Protein AF-A0A4P7N7G2-F1 (afdb_monomer_lite)

pLDDT: mean 90.46, std 10.36, range [40.91, 97.56]

Secondary structure (DSSP, 8-state):
-PPPPPPP-EE--S---TT--S-HHHHHHHHTTSSGGGSTTS---------TTS-HHHHHHHHHHHHHHH-TT--EE----SSHHHHHHHHHHHHHHHT-

Sequence (100 aa):
MPAAKPEAHFLVRFSRNESFVGREEVLNRLLKRLPPIAHPDACQRTVVHGLGGIGKTQVAIEAAYRVRDAYPECSVFWVPTVNMTMFDNAYREIGRALKI

Foldseek 3Di:
DPDDQQQAAEADPDDQDPPDDDPVVVLVVCLCFPACVNDVPDDTDDDDDDDPPPCSVNSVSNSSVVNCVVPVSHHDFDADVPDPVSRVVSVVVVCVVSVD

Structure (mmCIF, N/CA/C/O backbone):
data_AF-A0A4P7N7G2-F1
#
_entry.id   AF-A0A4P7N7G2-F1
#
loop_
_atom_site.group_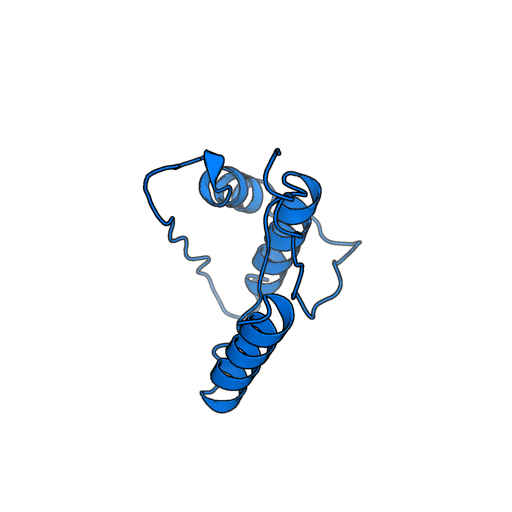PDB
_atom_site.id
_atom_site.type_symbol
_atom_site.label_atom_id
_atom_site.label_alt_id
_atom_site.label_comp_id
_atom_site.label_asym_id
_atom_site.label_entity_id
_atom_site.label_seq_id
_atom_site.pdbx_PDB_ins_code
_atom_site.Cartn_x
_atom_site.Cartn_y
_atom_site.Cartn_z
_atom_site.occupancy
_atom_site.B_iso_or_equiv
_atom_site.auth_seq_id
_atom_site.auth_comp_id
_atom_site.auth_asym_id
_atom_site.auth_atom_id
_atom_site.pdbx_PDB_model_num
ATOM 1 N N . MET A 1 1 ? -24.569 -6.336 -24.785 1.00 40.91 1 MET A N 1
ATOM 2 C CA . MET A 1 1 ? -24.396 -6.824 -23.399 1.00 40.91 1 MET A CA 1
ATOM 3 C C . MET A 1 1 ? -23.393 -5.910 -22.720 1.00 40.91 1 MET A C 1
ATOM 5 O O . MET A 1 1 ? -22.381 -5.648 -23.362 1.00 40.91 1 MET A O 1
ATOM 9 N N . PRO A 1 2 ? -23.647 -5.358 -21.521 1.00 49.41 2 PRO A N 1
ATOM 10 C CA . PRO A 1 2 ? -22.601 -4.613 -20.833 1.00 49.41 2 PRO A CA 1
ATOM 11 C C . PRO A 1 2 ? -21.453 -5.583 -20.531 1.00 49.41 2 PRO A C 1
ATOM 13 O O . PRO A 1 2 ? -21.694 -6.705 -20.083 1.00 49.41 2 PRO A O 1
ATOM 16 N N . ALA A 1 3 ? -20.223 -5.186 -20.854 1.00 55.44 3 ALA A N 1
ATOM 17 C CA . ALA A 1 3 ? -19.039 -5.952 -20.491 1.00 55.44 3 ALA A CA 1
ATOM 18 C C . ALA A 1 3 ? -19.019 -6.135 -18.965 1.00 55.44 3 ALA A C 1
ATOM 20 O O . ALA A 1 3 ? -19.306 -5.188 -18.227 1.00 55.44 3 ALA A O 1
ATOM 21 N N . ALA A 1 4 ? -18.729 -7.349 -18.493 1.00 58.50 4 ALA A N 1
ATOM 22 C CA . ALA A 1 4 ? -18.580 -7.612 -17.067 1.00 58.50 4 ALA A CA 1
ATOM 23 C C . ALA A 1 4 ? -17.525 -6.656 -16.490 1.00 58.50 4 ALA A C 1
ATOM 25 O O . ALA A 1 4 ? -16.439 -6.510 -17.056 1.00 58.50 4 ALA A O 1
ATOM 26 N N . LYS A 1 5 ? -17.863 -5.964 -15.397 1.00 59.25 5 LYS A N 1
ATOM 27 C CA . LYS A 1 5 ? -16.939 -5.038 -14.734 1.00 59.25 5 LYS A CA 1
ATOM 28 C C . LYS A 1 5 ? -15.715 -5.848 -14.271 1.00 59.25 5 LYS A C 1
ATOM 30 O O . LYS A 1 5 ? -15.928 -6.892 -13.652 1.00 59.25 5 LYS A O 1
ATOM 35 N N . PRO A 1 6 ? -14.473 -5.424 -14.575 1.00 67.38 6 PRO A N 1
ATOM 36 C CA . PRO A 1 6 ? -13.287 -6.115 -14.085 1.00 67.38 6 PRO A CA 1
ATOM 37 C C . PRO A 1 6 ? -13.350 -6.234 -12.562 1.00 67.38 6 PRO A C 1
ATOM 39 O O . PRO A 1 6 ? -13.697 -5.267 -11.880 1.00 67.38 6 PRO A O 1
ATOM 42 N N . GLU A 1 7 ? -13.061 -7.423 -12.042 1.00 84.19 7 GLU A N 1
ATOM 43 C CA . GLU A 1 7 ? -12.993 -7.659 -10.604 1.00 84.19 7 GLU A CA 1
ATOM 44 C C . GLU A 1 7 ? -11.821 -6.857 -10.023 1.00 84.19 7 GLU A C 1
ATOM 46 O O . GLU A 1 7 ? -10.712 -6.881 -10.558 1.00 84.19 7 GLU A O 1
ATOM 51 N N . ALA A 1 8 ? -12.068 -6.089 -8.962 1.00 91.88 8 ALA A N 1
ATOM 52 C CA . ALA A 1 8 ? -11.010 -5.342 -8.298 1.00 91.88 8 ALA A CA 1
ATOM 53 C C . ALA A 1 8 ? -10.210 -6.276 -7.385 1.00 91.88 8 ALA A C 1
ATOM 55 O O . ALA A 1 8 ? -10.775 -7.004 -6.570 1.00 91.88 8 ALA A O 1
ATOM 56 N N . HIS A 1 9 ? -8.885 -6.232 -7.491 1.00 95.12 9 HIS A N 1
ATOM 57 C CA . HIS A 1 9 ? -7.986 -7.071 -6.705 1.00 95.12 9 HIS A CA 1
ATOM 58 C C . HIS A 1 9 ? -7.249 -6.258 -5.645 1.00 95.12 9 HIS A C 1
ATOM 60 O O . HIS A 1 9 ? -6.759 -5.164 -5.914 1.00 95.12 9 HIS A O 1
ATOM 66 N N . PHE A 1 10 ? -7.094 -6.824 -4.450 1.00 95.50 10 PHE A N 1
ATOM 67 C CA . PHE A 1 10 ? -6.302 -6.227 -3.377 1.00 95.50 10 PHE A CA 1
ATOM 68 C C . PHE A 1 10 ? -5.198 -7.192 -2.937 1.00 95.50 10 PHE A C 1
ATOM 70 O O . PHE A 1 10 ? -5.407 -8.047 -2.079 1.00 95.50 10 PHE A O 1
ATOM 77 N N . LEU A 1 11 ? -4.011 -7.063 -3.533 1.00 96.12 11 LEU A N 1
ATOM 78 C CA . LEU A 1 11 ? -2.838 -7.888 -3.217 1.00 96.12 11 LEU A CA 1
ATOM 79 C C . LEU A 1 11 ? -1.842 -7.103 -2.362 1.00 96.12 11 LEU A C 1
ATOM 81 O O . LEU A 1 11 ? -0.712 -6.830 -2.769 1.00 96.12 11 LEU A O 1
ATOM 85 N N . VAL A 1 12 ? -2.273 -6.728 -1.160 1.00 95.94 12 VAL A N 1
ATOM 86 C CA . VAL A 1 12 ? -1.414 -6.122 -0.139 1.00 95.94 12 VAL A CA 1
ATOM 87 C C . VAL A 1 12 ? -1.283 -7.115 1.007 1.00 95.94 12 VAL A C 1
ATOM 89 O O . VAL A 1 12 ? -2.215 -7.325 1.773 1.00 95.94 12 VAL A O 1
ATOM 92 N N . ARG A 1 13 ? -0.107 -7.737 1.136 1.00 89.56 13 ARG A N 1
ATOM 93 C CA . ARG A 1 13 ? 0.154 -8.810 2.118 1.00 89.56 13 ARG A CA 1
ATOM 94 C C . ARG A 1 13 ? 0.323 -8.320 3.564 1.00 89.56 13 ARG A C 1
ATOM 96 O O . ARG A 1 13 ? 0.732 -9.087 4.429 1.00 89.56 13 ARG A O 1
ATOM 103 N N . PHE A 1 14 ? 0.050 -7.045 3.822 1.00 94.12 14 PHE A N 1
ATOM 104 C CA . PHE A 1 14 ? 0.166 -6.430 5.138 1.00 94.12 14 PHE A CA 1
ATOM 105 C C . PHE A 1 14 ? -1.223 -6.116 5.671 1.00 94.12 14 PHE A C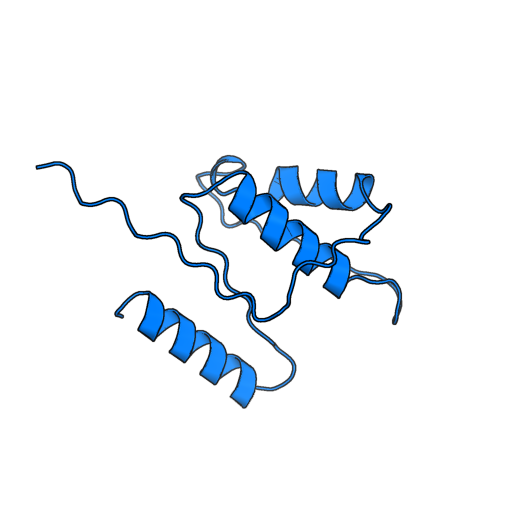 1
ATOM 107 O O . PHE A 1 14 ? -2.011 -5.460 4.987 1.00 94.12 14 PHE A O 1
ATOM 114 N N . SER A 1 15 ? -1.507 -6.542 6.898 1.00 95.31 15 SER A N 1
ATOM 115 C CA . SER A 1 15 ? -2.717 -6.135 7.610 1.00 95.31 15 SER A CA 1
ATOM 116 C C . SER A 1 15 ? -2.741 -4.622 7.814 1.00 95.31 15 SER A C 1
ATOM 118 O O . SER A 1 15 ? -1.693 -3.989 7.985 1.00 95.31 15 SER A O 1
ATOM 120 N N . ARG A 1 16 ? -3.941 -4.037 7.810 1.00 96.81 16 ARG A N 1
ATOM 121 C CA . ARG A 1 16 ? -4.122 -2.637 8.194 1.00 96.81 16 ARG A CA 1
ATOM 122 C C . ARG A 1 16 ? -3.735 -2.477 9.659 1.00 96.81 16 ARG A C 1
ATOM 124 O O . ARG A 1 16 ? -4.080 -3.313 10.487 1.00 96.81 16 ARG A O 1
ATOM 131 N N . ASN A 1 17 ? -3.030 -1.400 9.974 1.00 96.25 17 ASN A N 1
ATOM 132 C CA . ASN A 1 17 ? -2.761 -1.036 11.355 1.00 96.25 17 ASN A CA 1
ATOM 133 C C . ASN A 1 17 ? -3.973 -0.278 11.916 1.00 96.25 17 ASN A C 1
ATOM 135 O O . ASN A 1 17 ? -4.169 0.888 11.587 1.00 96.25 17 ASN A O 1
ATOM 139 N N . GLU A 1 18 ? -4.780 -0.934 12.750 1.00 95.38 18 GLU A N 1
ATOM 140 C CA . GLU A 1 18 ? -5.982 -0.335 13.359 1.00 95.38 18 GLU A CA 1
ATOM 141 C C . GLU A 1 18 ? -5.658 0.830 14.308 1.00 95.38 18 GLU A C 1
ATOM 143 O O . GLU A 1 18 ? -6.477 1.725 14.495 1.00 95.38 18 GLU A O 1
ATOM 148 N N . SER A 1 19 ? -4.436 0.864 14.842 1.00 96.12 19 SER A N 1
ATOM 149 C CA . SER A 1 19 ? -3.932 1.925 15.721 1.00 96.12 19 SER A CA 1
ATOM 150 C C . SER A 1 19 ? -3.109 2.974 14.963 1.00 96.12 19 SER A C 1
ATOM 152 O O . SER A 1 19 ? -2.294 3.679 15.566 1.00 96.12 19 SER A O 1
ATOM 154 N N . PHE A 1 20 ? -3.248 3.068 13.636 1.00 95.19 20 PHE A N 1
ATOM 155 C CA . PHE A 1 20 ? -2.562 4.091 12.852 1.00 95.19 20 PHE A CA 1
ATOM 156 C C . PHE A 1 20 ? -3.094 5.483 13.220 1.00 95.19 20 PHE A C 1
ATOM 158 O O . PHE A 1 20 ? -4.286 5.756 13.106 1.00 95.19 20 PHE A O 1
ATOM 165 N N . VAL A 1 21 ? -2.202 6.386 13.629 1.00 94.69 21 VAL A N 1
ATOM 166 C CA . VAL A 1 21 ? -2.556 7.750 14.042 1.00 94.69 21 VAL A CA 1
ATOM 167 C C . VAL A 1 21 ? -1.603 8.783 13.445 1.00 94.69 21 VAL A C 1
ATOM 169 O O . VAL A 1 21 ? -0.433 8.506 13.166 1.00 94.69 21 VAL A O 1
ATOM 172 N N . GLY A 1 22 ? -2.093 10.013 13.289 1.00 95.12 22 GLY A N 1
ATOM 173 C CA . GLY A 1 22 ? -1.319 11.120 12.730 1.00 95.12 22 GLY A CA 1
ATOM 174 C C . GLY A 1 22 ? -1.029 10.955 11.233 1.00 95.12 22 GLY A C 1
ATOM 175 O O . GLY A 1 22 ? -1.641 10.154 10.540 1.00 95.12 22 GLY A O 1
ATOM 176 N N . ARG A 1 23 ? -0.097 11.763 10.703 1.00 95.75 23 ARG A N 1
ATOM 177 C CA . ARG A 1 23 ? 0.289 11.785 9.269 1.00 95.75 23 ARG A CA 1
ATOM 178 C C . ARG A 1 23 ? -0.853 12.084 8.284 1.00 95.75 23 ARG A C 1
ATOM 180 O O . ARG A 1 23 ? -0.649 11.946 7.079 1.00 95.75 23 ARG A O 1
ATOM 187 N N . GLU A 1 24 ? -1.990 12.580 8.766 1.00 95.88 24 GLU A N 1
ATOM 188 C CA . GLU A 1 24 ? -3.157 12.907 7.939 1.00 95.88 24 GLU A CA 1
ATOM 189 C C . GLU A 1 24 ? -2.829 13.882 6.810 1.00 95.88 24 GLU A C 1
ATOM 191 O O . GLU A 1 24 ? -3.261 13.684 5.683 1.00 95.88 24 GLU A O 1
ATOM 196 N N . GLU A 1 25 ? -1.982 14.886 7.041 1.00 95.75 25 GLU A N 1
ATOM 197 C CA . GLU A 1 25 ? -1.553 15.788 5.965 1.00 95.75 25 GLU A CA 1
ATOM 198 C C . GLU A 1 25 ? -0.825 15.059 4.828 1.00 95.75 25 GLU A C 1
ATOM 200 O O . GLU A 1 25 ? -1.025 15.370 3.654 1.00 95.75 25 GLU A O 1
ATOM 205 N N . VAL A 1 26 ? 0.029 14.086 5.165 1.00 95.38 26 VAL A N 1
ATOM 206 C CA . VAL A 1 26 ? 0.763 13.283 4.179 1.00 95.38 26 VAL A CA 1
ATOM 207 C C . VAL A 1 26 ? -0.211 12.379 3.431 1.00 95.38 26 VAL A C 1
ATOM 209 O O . VAL A 1 26 ? -0.186 12.354 2.202 1.00 95.38 26 VAL A O 1
ATOM 212 N N . LEU A 1 27 ? -1.096 11.690 4.157 1.00 96.12 27 LEU A N 1
ATOM 213 C CA . LEU A 1 27 ? -2.125 10.831 3.574 1.00 96.12 27 LEU A CA 1
ATOM 214 C C . LEU A 1 27 ? -3.059 11.619 2.656 1.00 96.12 27 LEU A C 1
ATOM 216 O O . LEU A 1 27 ? -3.268 11.213 1.522 1.00 96.12 27 LEU A O 1
ATOM 220 N N . ASN A 1 28 ? -3.529 12.790 3.075 1.00 94.75 28 ASN A N 1
ATOM 221 C CA . ASN A 1 28 ? -4.387 13.652 2.266 1.00 94.75 28 ASN A CA 1
ATOM 222 C C . ASN A 1 28 ? -3.707 14.086 0.964 1.00 94.75 28 ASN A C 1
ATOM 224 O O . ASN A 1 28 ? -4.351 14.130 -0.082 1.00 94.75 28 ASN A O 1
ATOM 228 N N . ARG A 1 29 ? -2.399 14.376 0.984 1.00 94.44 29 ARG A N 1
ATOM 229 C CA . ARG A 1 29 ? -1.653 14.668 -0.252 1.00 94.44 29 ARG A CA 1
ATOM 230 C C . ARG A 1 29 ? -1.535 13.445 -1.161 1.00 94.44 29 ARG A C 1
ATOM 232 O O . ARG A 1 29 ? -1.651 13.601 -2.373 1.00 94.44 29 ARG A O 1
ATOM 239 N N . LEU A 1 30 ? -1.319 12.255 -0.598 1.00 94.25 30 LEU A N 1
ATOM 240 C CA . LEU A 1 30 ? -1.271 11.005 -1.363 1.00 94.25 30 LEU A CA 1
ATOM 241 C C . LEU A 1 30 ? -2.633 10.683 -1.986 1.00 94.25 30 LEU A C 1
ATOM 243 O O . LEU A 1 30 ? -2.724 10.478 -3.192 1.00 94.25 30 LEU A O 1
ATOM 247 N N . LEU A 1 31 ? -3.703 10.717 -1.195 1.00 92.75 31 LEU A N 1
ATOM 248 C CA . LEU A 1 31 ? -5.058 10.361 -1.618 1.00 92.75 31 LEU A CA 1
ATOM 249 C C . LEU A 1 31 ? -5.670 11.351 -2.614 1.00 92.75 31 LEU A C 1
ATOM 251 O O . LEU A 1 31 ? -6.601 10.991 -3.319 1.00 92.75 31 LEU A O 1
ATOM 255 N N . LYS A 1 32 ? -5.132 12.570 -2.727 1.00 91.56 32 LYS A N 1
ATOM 256 C CA . LYS A 1 32 ? -5.489 13.502 -3.809 1.00 91.56 32 LYS A CA 1
ATOM 257 C C . LYS A 1 32 ? -4.831 13.169 -5.151 1.00 91.56 32 LYS A C 1
ATOM 259 O O . LYS A 1 32 ? -5.305 13.645 -6.172 1.00 91.56 32 LYS A O 1
ATOM 264 N N . ARG A 1 33 ? -3.728 12.412 -5.153 1.00 89.12 33 ARG A N 1
ATOM 265 C CA . ARG A 1 33 ? -2.917 12.127 -6.353 1.00 89.12 33 ARG A CA 1
ATOM 266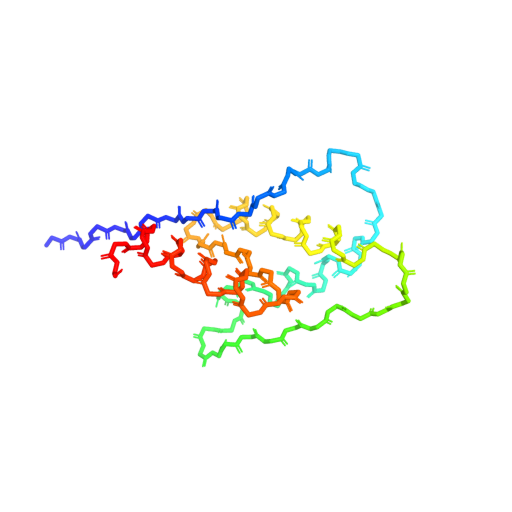 C C . ARG A 1 33 ? -3.027 10.690 -6.848 1.00 89.12 33 ARG A C 1
ATOM 268 O O . ARG A 1 33 ? -2.914 10.461 -8.042 1.00 89.12 33 ARG A O 1
ATOM 275 N N . LEU A 1 34 ? -3.169 9.732 -5.934 1.00 87.50 34 LEU 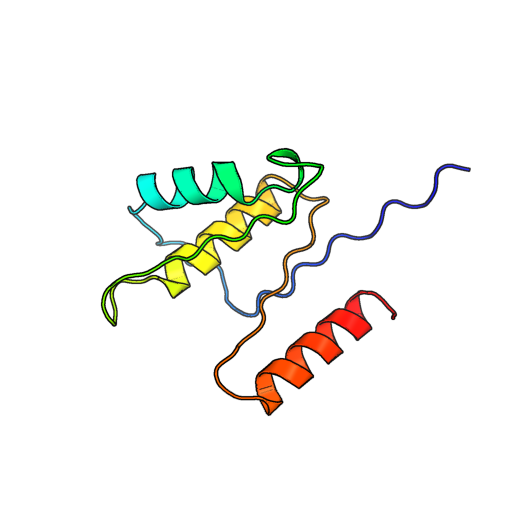A N 1
ATOM 276 C CA . LEU A 1 34 ? -3.190 8.301 -6.246 1.00 87.50 34 LEU A CA 1
ATOM 277 C C . LEU A 1 34 ? -4.426 7.821 -7.026 1.00 87.50 34 LEU A C 1
ATOM 279 O O . LEU A 1 34 ? -4.249 6.925 -7.849 1.00 87.50 34 LEU A O 1
ATOM 283 N N . PRO A 1 35 ? -5.652 8.332 -6.787 1.00 82.19 35 PRO A N 1
ATOM 284 C CA . PRO A 1 35 ? -6.833 7.787 -7.441 1.00 82.19 35 PRO A CA 1
ATOM 285 C C . PRO A 1 35 ? -6.748 7.895 -8.967 1.00 82.19 35 PRO A C 1
ATOM 287 O O . PRO A 1 35 ? -6.387 8.964 -9.465 1.00 82.19 35 PRO A O 1
ATOM 290 N N . PRO A 1 36 ? -7.157 6.857 -9.721 1.00 73.00 36 PRO A N 1
ATOM 291 C CA . PRO A 1 36 ? -7.151 6.889 -11.186 1.00 73.00 36 PRO A CA 1
ATOM 292 C C . PRO A 1 36 ? -7.932 8.077 -11.763 1.00 73.00 36 PRO A C 1
ATOM 294 O O . PRO A 1 36 ? -7.562 8.636 -12.790 1.00 73.00 36 PRO A O 1
ATOM 297 N N . ILE A 1 37 ? -8.988 8.506 -11.062 1.00 77.19 37 ILE A N 1
ATOM 298 C CA . ILE A 1 37 ? -9.840 9.623 -11.480 1.00 77.19 37 ILE A CA 1
ATOM 299 C C . ILE A 1 37 ? -9.170 10.993 -11.327 1.00 77.19 37 ILE A C 1
ATOM 301 O O . ILE A 1 37 ? -9.611 11.955 -11.948 1.00 77.19 37 ILE A O 1
ATOM 305 N N . ALA A 1 38 ? -8.119 11.104 -10.505 1.00 78.94 38 ALA A N 1
ATOM 306 C CA . ALA A 1 38 ? -7.440 12.376 -10.283 1.00 78.94 38 ALA A CA 1
ATOM 307 C C . ALA A 1 38 ? -6.764 12.868 -11.570 1.00 78.94 38 ALA A C 1
ATOM 309 O O . ALA A 1 38 ? -6.753 14.067 -11.843 1.00 78.94 38 ALA A O 1
ATOM 310 N N . HIS A 1 39 ? -6.238 11.935 -12.370 1.00 80.25 39 HIS A N 1
ATOM 311 C CA . HIS A 1 39 ? -5.518 12.221 -13.605 1.00 80.25 39 HIS A CA 1
ATOM 312 C C . HIS A 1 39 ? -5.792 11.127 -14.659 1.00 80.25 39 HIS A C 1
ATOM 314 O O . HIS A 1 39 ? -4.955 10.244 -14.842 1.00 80.25 39 HIS A O 1
ATOM 320 N N . PRO A 1 40 ? -6.944 11.184 -15.360 1.00 79.12 40 PRO A N 1
ATOM 321 C CA . PRO A 1 40 ? -7.405 10.119 -16.261 1.00 79.12 40 PRO A CA 1
ATOM 322 C C . PRO A 1 40 ? -6.425 9.784 -17.393 1.00 79.12 40 PRO A C 1
ATOM 324 O O . PRO A 1 40 ? -6.306 8.629 -17.791 1.00 79.12 40 PRO A O 1
ATOM 327 N N . ASP A 1 41 ? -5.689 10.789 -17.869 1.00 84.62 41 ASP A N 1
ATOM 328 C CA . ASP A 1 41 ? -4.794 10.671 -19.025 1.00 84.62 41 ASP A CA 1
ATOM 329 C C . ASP A 1 41 ? -3.324 10.422 -18.640 1.00 84.62 41 ASP A C 1
ATOM 331 O O . ASP A 1 41 ? -2.444 10.426 -19.502 1.00 84.62 41 ASP A O 1
ATOM 335 N N . ALA A 1 42 ? -3.013 10.239 -17.349 1.00 81.50 42 ALA A N 1
ATOM 336 C CA . ALA A 1 42 ? -1.630 10.134 -16.890 1.00 81.50 42 ALA A CA 1
ATOM 337 C C . ALA A 1 42 ? -1.434 9.142 -15.738 1.00 81.50 42 ALA A C 1
ATOM 339 O O . ALA A 1 42 ? -2.067 9.229 -14.688 1.00 81.50 42 ALA A O 1
ATOM 340 N N . CYS A 1 43 ? -0.430 8.271 -15.880 1.00 82.69 43 CYS A N 1
ATOM 341 C CA . CYS A 1 43 ? 0.018 7.406 -14.792 1.00 82.69 43 CYS A CA 1
ATOM 342 C C . CYS A 1 43 ? 0.790 8.222 -13.745 1.00 82.69 43 CYS A C 1
ATOM 344 O O . CYS A 1 43 ? 1.929 8.647 -13.965 1.00 82.69 43 CYS A O 1
ATOM 346 N N . GLN A 1 44 ? 0.156 8.446 -12.597 1.00 85.75 44 GLN A N 1
ATOM 347 C CA . GLN A 1 44 ? 0.721 9.243 -11.517 1.00 85.75 44 GLN A CA 1
ATOM 348 C C . GLN A 1 44 ? 1.844 8.509 -10.800 1.00 85.75 44 GLN A C 1
ATOM 350 O O . GLN A 1 44 ? 1.722 7.346 -10.421 1.00 85.75 44 GLN A O 1
ATOM 355 N N . ARG A 1 45 ? 2.941 9.225 -10.551 1.00 88.25 45 ARG A N 1
ATOM 356 C CA . ARG A 1 45 ? 4.083 8.715 -9.790 1.00 88.25 45 ARG A CA 1
ATOM 357 C C . ARG A 1 45 ? 4.295 9.592 -8.573 1.00 88.25 45 ARG A C 1
ATOM 359 O O . ARG A 1 45 ? 4.540 10.788 -8.698 1.00 88.25 45 ARG A O 1
ATOM 366 N N . THR A 1 46 ? 4.210 8.993 -7.392 1.00 91.25 46 THR A N 1
ATOM 367 C CA . THR A 1 46 ? 4.446 9.692 -6.128 1.00 91.25 46 THR A CA 1
ATOM 368 C C . THR A 1 46 ? 5.468 8.931 -5.297 1.00 91.25 46 THR A C 1
ATOM 370 O O . THR A 1 46 ? 5.405 7.710 -5.196 1.00 91.25 46 THR A O 1
ATOM 373 N N . VAL A 1 47 ? 6.404 9.663 -4.692 1.00 93.62 47 VAL A N 1
ATOM 374 C CA . VAL A 1 47 ? 7.439 9.106 -3.816 1.00 93.62 47 VAL A CA 1
ATOM 375 C C . VAL A 1 47 ? 7.202 9.582 -2.386 1.00 93.62 47 VAL A C 1
ATOM 377 O O . VAL A 1 47 ? 7.090 10.779 -2.133 1.00 93.62 47 VAL A O 1
ATOM 380 N N . VAL A 1 48 ? 7.165 8.642 -1.440 1.00 94.75 48 VAL A N 1
ATOM 381 C CA . VAL A 1 48 ? 7.193 8.926 0.002 1.00 94.75 48 VAL A CA 1
ATOM 382 C C . VAL A 1 48 ? 8.639 8.794 0.478 1.00 94.75 48 VAL A C 1
ATOM 384 O O . VAL A 1 48 ? 9.155 7.684 0.594 1.00 94.75 48 VAL A O 1
ATOM 387 N N . HIS A 1 49 ? 9.308 9.916 0.748 1.00 95.00 49 HIS A N 1
ATOM 388 C CA . HIS A 1 49 ? 10.704 9.953 1.200 1.00 95.00 49 HIS A CA 1
ATOM 389 C C . HIS A 1 49 ? 10.827 10.434 2.656 1.00 95.00 49 HIS A C 1
ATOM 391 O O . HIS A 1 49 ? 9.906 11.027 3.212 1.00 95.00 49 HIS A O 1
ATOM 397 N N . GLY A 1 50 ? 11.963 10.143 3.298 1.00 94.50 50 GLY A N 1
ATOM 398 C CA . GLY A 1 50 ? 12.225 10.486 4.701 1.00 94.50 50 GLY A CA 1
ATOM 399 C C . GLY A 1 50 ? 13.195 9.520 5.383 1.00 94.50 50 GLY A C 1
ATOM 400 O O . GLY A 1 50 ? 13.522 8.466 4.828 1.00 94.50 50 GLY A O 1
ATOM 401 N N . LEU A 1 51 ? 13.622 9.860 6.601 1.00 96.44 51 LEU A N 1
ATOM 402 C CA . LEU A 1 51 ? 14.608 9.102 7.383 1.00 96.44 51 LEU A CA 1
ATOM 403 C C . LEU A 1 51 ? 14.206 7.635 7.627 1.00 96.44 51 LEU A C 1
ATOM 405 O O . LEU A 1 51 ? 13.033 7.248 7.527 1.00 96.44 51 LEU A O 1
ATOM 409 N N . GLY A 1 52 ? 15.197 6.795 7.929 1.00 94.81 52 GLY A N 1
ATOM 410 C CA . GLY A 1 52 ? 14.972 5.419 8.380 1.00 94.81 52 GLY A CA 1
ATOM 411 C C . GLY A 1 52 ? 14.055 5.386 9.608 1.00 94.81 52 GLY A C 1
ATOM 412 O O . GLY A 1 52 ? 14.104 6.282 10.442 1.00 94.81 52 GLY A O 1
ATOM 413 N N . GLY A 1 53 ? 13.157 4.403 9.686 1.00 94.12 53 GLY A N 1
ATOM 414 C CA . GLY A 1 53 ? 12.259 4.240 10.839 1.00 94.12 53 GLY A CA 1
ATOM 415 C C . GLY A 1 53 ? 11.089 5.232 10.954 1.00 94.12 53 GLY A C 1
ATOM 416 O O . GLY A 1 53 ? 10.207 5.006 11.769 1.00 94.12 53 GLY A O 1
ATOM 417 N N . ILE A 1 54 ? 10.984 6.270 10.111 1.00 95.44 54 ILE A N 1
ATOM 418 C CA . ILE A 1 54 ? 9.936 7.312 10.247 1.00 95.44 54 ILE A CA 1
ATOM 419 C C . ILE A 1 54 ? 8.498 6.851 9.904 1.00 95.44 54 ILE A C 1
ATOM 421 O O . ILE A 1 54 ? 7.554 7.639 9.984 1.00 95.44 54 ILE A O 1
ATOM 425 N N . GLY A 1 55 ? 8.321 5.591 9.486 1.00 95.19 55 GLY A N 1
ATOM 426 C CA . GLY A 1 55 ? 7.004 5.007 9.195 1.00 95.19 55 GLY A CA 1
ATOM 427 C C . GLY A 1 55 ? 6.516 5.120 7.744 1.00 95.19 55 GLY A C 1
ATOM 428 O O . GLY A 1 55 ? 5.324 4.978 7.496 1.00 95.19 55 GLY A O 1
ATOM 429 N N . LYS A 1 56 ? 7.401 5.337 6.758 1.00 96.69 56 LYS A N 1
ATOM 430 C CA . LYS A 1 56 ? 7.021 5.460 5.328 1.00 96.69 56 LYS A CA 1
ATOM 431 C C . LYS A 1 56 ? 6.179 4.284 4.820 1.00 96.69 56 LYS A C 1
ATOM 433 O O . LYS A 1 56 ? 5.158 4.491 4.176 1.00 96.69 56 LYS A O 1
ATOM 438 N N . THR A 1 57 ? 6.588 3.059 5.148 1.00 95.44 57 THR A N 1
ATOM 439 C CA . THR A 1 57 ? 5.866 1.842 4.753 1.00 95.44 57 THR A CA 1
ATOM 440 C C . THR A 1 57 ? 4.469 1.799 5.367 1.00 95.44 57 THR A C 1
ATOM 442 O O . THR A 1 57 ? 3.523 1.449 4.677 1.00 95.44 57 THR A O 1
ATOM 445 N N . GLN A 1 58 ? 4.312 2.229 6.624 1.00 96.38 58 GLN A N 1
ATOM 446 C CA . GLN A 1 58 ? 3.003 2.296 7.284 1.00 96.38 58 GLN A CA 1
ATOM 447 C C . GLN A 1 58 ? 2.085 3.328 6.614 1.00 96.38 58 GLN A C 1
ATOM 449 O O . GLN A 1 58 ? 0.913 3.045 6.404 1.00 96.38 58 GLN A O 1
ATOM 454 N N . VAL A 1 59 ? 2.621 4.482 6.195 1.00 96.94 59 VAL A N 1
ATOM 455 C CA . VAL A 1 59 ? 1.863 5.478 5.413 1.00 96.94 59 VAL A CA 1
ATOM 456 C C . VAL A 1 59 ? 1.399 4.899 4.072 1.00 96.94 59 VAL A C 1
ATOM 458 O O . VAL A 1 59 ? 0.256 5.108 3.681 1.00 96.94 59 VAL A O 1
ATOM 461 N N . ALA A 1 60 ? 2.264 4.165 3.366 1.00 96.31 60 ALA A N 1
ATOM 462 C CA . ALA A 1 60 ? 1.907 3.540 2.092 1.00 96.31 60 ALA A CA 1
ATOM 463 C C . ALA A 1 60 ? 0.850 2.433 2.257 1.00 96.31 60 ALA A C 1
ATOM 465 O O . ALA A 1 60 ? -0.068 2.346 1.445 1.00 96.31 60 ALA A O 1
ATOM 466 N N . ILE A 1 61 ? 0.950 1.627 3.319 1.00 96.88 61 ILE A N 1
ATOM 467 C CA . ILE A 1 61 ? -0.052 0.608 3.660 1.00 96.88 61 ILE A CA 1
ATOM 468 C C . ILE A 1 61 ? -1.397 1.278 3.964 1.00 96.88 61 ILE A C 1
ATOM 470 O O . ILE A 1 61 ? -2.399 0.917 3.357 1.00 96.88 61 ILE A O 1
ATOM 474 N N . GLU A 1 62 ? -1.434 2.289 4.835 1.00 97.56 62 GLU A N 1
ATOM 475 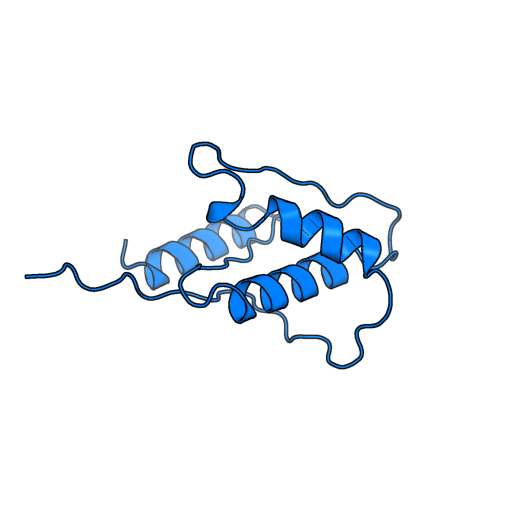C CA . GLU A 1 62 ? -2.684 2.987 5.169 1.00 97.56 62 GLU A CA 1
ATOM 476 C C . GLU A 1 62 ? -3.303 3.671 3.939 1.00 97.56 62 GLU A C 1
ATOM 478 O O . GLU A 1 62 ? -4.514 3.596 3.731 1.00 97.56 62 GLU A O 1
ATOM 483 N N . ALA A 1 63 ? -2.484 4.262 3.062 1.00 95.94 63 ALA A N 1
ATOM 484 C CA . ALA A 1 63 ? -2.958 4.806 1.791 1.00 95.94 63 ALA A CA 1
ATOM 485 C C . ALA A 1 63 ? -3.583 3.723 0.894 1.00 95.94 63 ALA A C 1
ATOM 487 O O . ALA A 1 63 ? -4.637 3.964 0.314 1.00 95.94 63 ALA A O 1
ATOM 488 N N . ALA A 1 64 ? -2.983 2.530 0.807 1.00 96.06 64 ALA A N 1
ATOM 489 C CA . ALA A 1 64 ? -3.531 1.415 0.034 1.00 96.06 64 ALA A CA 1
ATOM 490 C C . ALA A 1 64 ? -4.916 0.984 0.545 1.00 96.06 64 ALA A C 1
ATOM 492 O O . ALA A 1 64 ? -5.838 0.819 -0.254 1.00 96.06 64 ALA A O 1
ATOM 493 N N . TYR A 1 65 ? -5.082 0.864 1.867 1.00 96.56 65 TYR A N 1
ATOM 494 C CA . TYR A 1 65 ? -6.377 0.558 2.481 1.00 96.56 65 TYR A CA 1
ATOM 495 C C . TYR A 1 65 ? -7.412 1.659 2.215 1.00 96.56 65 TYR A C 1
ATOM 497 O O . TYR A 1 65 ? -8.520 1.355 1.785 1.00 96.56 65 TYR A O 1
ATOM 505 N N . ARG A 1 66 ? -7.047 2.937 2.374 1.00 95.44 66 ARG A N 1
ATOM 506 C CA . ARG A 1 66 ? -7.959 4.058 2.091 1.00 95.44 66 ARG A CA 1
ATOM 507 C C . ARG A 1 66 ? -8.341 4.165 0.612 1.00 95.44 66 ARG A C 1
ATOM 509 O O . ARG A 1 66 ? -9.476 4.520 0.320 1.00 95.44 66 ARG A O 1
ATOM 516 N N . VAL A 1 67 ? -7.435 3.841 -0.318 1.00 93.62 67 VAL A N 1
ATOM 517 C CA . VAL A 1 67 ? -7.755 3.774 -1.756 1.00 93.62 67 VAL A CA 1
ATOM 518 C C . VAL A 1 67 ? -8.740 2.645 -2.039 1.00 93.62 67 VAL A C 1
ATOM 520 O O . VAL A 1 67 ? -9.732 2.891 -2.711 1.00 93.62 67 VAL A O 1
ATOM 523 N N . ARG A 1 68 ? -8.513 1.443 -1.499 1.00 93.25 68 ARG A N 1
ATOM 524 C CA . ARG A 1 68 ? -9.449 0.318 -1.645 1.00 93.25 68 ARG A CA 1
ATOM 525 C C . ARG A 1 68 ? -10.841 0.665 -1.112 1.00 93.25 68 ARG A C 1
ATOM 527 O O . ARG A 1 68 ? -11.833 0.357 -1.760 1.00 93.25 68 ARG A O 1
ATOM 534 N N . ASP A 1 69 ? -10.906 1.294 0.061 1.00 93.75 69 ASP A N 1
ATOM 535 C CA . ASP A 1 69 ? -12.175 1.637 0.710 1.00 93.75 69 ASP A CA 1
ATOM 536 C C . ASP A 1 69 ? -12.923 2.751 -0.056 1.00 93.75 69 ASP A C 1
ATOM 538 O O . ASP A 1 69 ? -14.145 2.705 -0.170 1.00 93.75 69 ASP A O 1
ATOM 542 N N . ALA A 1 70 ? -12.201 3.740 -0.600 1.00 92.50 70 ALA A N 1
ATOM 543 C CA . ALA A 1 70 ? -12.786 4.868 -1.334 1.00 92.50 70 ALA A CA 1
ATOM 544 C C . ALA A 1 70 ? -13.096 4.567 -2.812 1.00 92.50 70 ALA A C 1
ATOM 546 O O . ALA A 1 70 ? -13.990 5.190 -3.378 1.00 92.50 70 ALA A O 1
ATOM 547 N N . TYR A 1 71 ? -12.371 3.627 -3.424 1.00 91.19 71 TYR A N 1
ATOM 548 C CA . TYR A 1 71 ? -12.497 3.243 -4.833 1.00 91.19 71 TYR A CA 1
ATOM 549 C C . TYR A 1 71 ? -12.575 1.713 -4.947 1.00 91.19 71 TYR A C 1
ATOM 551 O O . TYR A 1 71 ? -11.584 1.074 -5.314 1.00 91.19 71 TYR A O 1
ATOM 559 N N . PRO A 1 72 ? -13.728 1.094 -4.627 1.00 90.06 72 PRO A N 1
ATOM 560 C CA . PRO A 1 72 ? -13.872 -0.364 -4.603 1.00 90.06 72 PRO A CA 1
ATOM 561 C C . PRO A 1 72 ? -13.643 -1.040 -5.961 1.00 90.06 72 PRO A C 1
ATOM 563 O O . PRO A 1 72 ? -13.390 -2.237 -6.018 1.00 90.06 72 PRO A O 1
ATOM 566 N N . GLU A 1 73 ? -13.742 -0.295 -7.062 1.00 88.94 73 GLU A N 1
ATOM 567 C CA . GLU A 1 73 ? -13.402 -0.745 -8.416 1.00 88.94 73 GLU A CA 1
ATOM 568 C C . GLU A 1 73 ? -11.902 -0.679 -8.751 1.00 88.94 73 GLU A C 1
ATOM 570 O O . GLU A 1 73 ? -11.485 -1.197 -9.787 1.00 88.94 73 GLU A O 1
ATOM 575 N N . CYS A 1 74 ? -11.086 -0.038 -7.913 1.00 89.50 74 CYS A N 1
ATOM 576 C CA . CYS A 1 74 ? -9.655 0.105 -8.140 1.00 89.50 74 CYS A CA 1
ATOM 577 C C . CYS A 1 74 ? -8.898 -1.105 -7.586 1.00 89.50 74 CYS A C 1
ATOM 579 O O . CYS A 1 74 ? -8.953 -1.404 -6.393 1.00 89.50 74 CYS A O 1
ATOM 581 N N . SER A 1 75 ? -8.111 -1.762 -8.439 1.00 93.25 75 SER A N 1
ATOM 582 C CA . SER A 1 75 ? -7.166 -2.777 -7.970 1.00 93.25 75 SER A CA 1
ATOM 583 C C . SER A 1 75 ? -5.941 -2.126 -7.324 1.00 93.25 75 SER A C 1
ATOM 585 O O . SER A 1 75 ? -5.427 -1.124 -7.824 1.00 93.25 75 SER A O 1
ATOM 587 N N . VAL A 1 76 ? -5.447 -2.707 -6.233 1.00 94.88 76 VAL A N 1
ATOM 588 C CA . VAL A 1 76 ? -4.245 -2.260 -5.520 1.00 94.88 76 VAL A CA 1
ATOM 589 C C . VAL A 1 76 ? -3.295 -3.439 -5.350 1.00 94.88 76 VAL A C 1
ATOM 591 O O . VAL A 1 76 ? -3.648 -4.472 -4.778 1.00 94.88 76 VAL A O 1
ATOM 594 N N . PHE A 1 77 ? -2.063 -3.268 -5.819 1.00 96.06 77 PHE A N 1
ATOM 595 C CA . PHE A 1 77 ? -1.037 -4.303 -5.803 1.00 96.06 77 PHE A CA 1
ATOM 596 C C . PHE A 1 77 ? 0.190 -3.826 -5.034 1.00 96.06 77 PHE A C 1
ATOM 598 O O . PHE A 1 77 ? 0.662 -2.706 -5.237 1.00 96.06 77 PHE A O 1
ATOM 605 N N . TRP A 1 78 ? 0.732 -4.683 -4.170 1.00 96.31 78 TRP A N 1
ATOM 606 C CA . TRP A 1 78 ? 1.973 -4.411 -3.458 1.00 96.31 78 TRP A CA 1
ATOM 607 C C . TRP A 1 78 ? 3.137 -5.190 -4.066 1.00 96.31 78 TRP A C 1
ATOM 609 O O . TRP A 1 78 ? 3.174 -6.417 -4.001 1.00 96.31 78 TRP A O 1
ATOM 619 N N . VAL A 1 79 ? 4.129 -4.473 -4.596 1.00 96.38 79 VAL A N 1
ATOM 620 C CA . VAL A 1 79 ? 5.332 -5.078 -5.182 1.00 96.38 79 VAL A CA 1
ATOM 621 C C . VAL A 1 79 ? 6.549 -4.785 -4.296 1.00 96.38 79 VAL A C 1
ATOM 623 O O . VAL A 1 79 ? 7.008 -3.642 -4.244 1.00 96.38 79 VAL A O 1
ATOM 626 N N . PRO A 1 80 ? 7.104 -5.784 -3.587 1.00 92.88 80 PRO A N 1
ATOM 627 C CA . PRO A 1 80 ? 8.364 -5.632 -2.874 1.00 92.88 80 PRO A CA 1
ATOM 628 C C . PRO A 1 80 ? 9.538 -5.527 -3.858 1.00 92.88 80 PRO A C 1
ATOM 630 O O . PRO A 1 80 ? 9.701 -6.360 -4.744 1.00 92.88 80 PRO A O 1
ATOM 633 N N . THR A 1 81 ? 10.403 -4.534 -3.657 1.00 90.12 81 THR A N 1
ATOM 634 C CA . THR A 1 81 ? 11.590 -4.287 -4.500 1.00 90.12 81 THR A CA 1
ATOM 635 C C . THR A 1 81 ? 12.904 -4.613 -3.785 1.00 90.12 81 THR A C 1
ATOM 637 O O . THR A 1 81 ? 13.958 -4.102 -4.150 1.00 90.12 81 THR A O 1
ATOM 640 N N . VAL A 1 82 ? 12.850 -5.419 -2.720 1.00 89.75 82 VAL A N 1
ATOM 641 C CA . VAL A 1 82 ? 14.015 -5.724 -1.869 1.00 89.75 82 VAL A CA 1
ATOM 642 C C . VAL A 1 82 ? 15.033 -6.608 -2.604 1.00 89.75 82 VAL A C 1
ATOM 644 O O . VAL A 1 82 ? 16.231 -6.473 -2.386 1.00 89.75 82 VAL A O 1
ATOM 647 N N . ASN A 1 83 ? 14.572 -7.495 -3.492 1.00 93.75 83 ASN A N 1
ATOM 648 C CA . ASN A 1 83 ? 15.410 -8.227 -4.443 1.00 93.75 83 ASN A CA 1
ATOM 649 C C . ASN A 1 83 ? 14.598 -8.643 -5.685 1.00 93.75 83 ASN A C 1
ATOM 651 O O . ASN A 1 83 ? 13.367 -8.571 -5.679 1.00 93.75 83 ASN A O 1
ATOM 655 N N . MET A 1 84 ? 15.295 -9.089 -6.738 1.00 95.00 84 MET A N 1
ATOM 656 C CA . MET A 1 84 ? 14.676 -9.477 -8.015 1.00 95.00 84 MET A CA 1
ATOM 657 C C . MET A 1 84 ? 13.723 -10.672 -7.879 1.00 95.00 84 MET A C 1
ATOM 659 O O . MET A 1 84 ? 12.638 -10.646 -8.445 1.00 95.00 84 MET A O 1
ATOM 663 N N . THR A 1 85 ? 14.057 -11.679 -7.067 1.00 95.69 85 THR A N 1
ATOM 664 C CA . THR A 1 85 ? 13.189 -12.852 -6.865 1.00 95.69 85 THR A CA 1
ATOM 665 C C . THR A 1 85 ? 11.826 -12.471 -6.282 1.00 95.69 85 THR A C 1
ATOM 667 O O . THR A 1 85 ? 10.792 -12.961 -6.731 1.00 95.69 85 THR A O 1
ATOM 670 N N . MET A 1 86 ? 11.802 -11.594 -5.274 1.00 93.62 86 MET A N 1
AT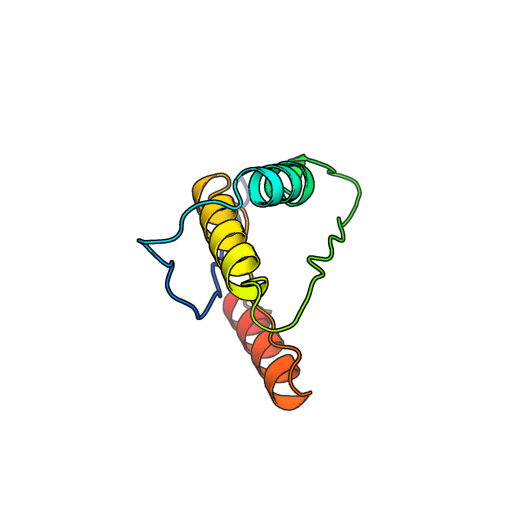OM 671 C CA . MET A 1 86 ? 10.561 -11.111 -4.665 1.00 93.62 86 MET A CA 1
ATOM 672 C C . MET A 1 86 ? 9.748 -10.252 -5.635 1.00 93.62 86 MET A C 1
ATOM 674 O O . MET A 1 86 ? 8.523 -10.371 -5.666 1.00 93.62 86 MET A O 1
ATOM 678 N N . PHE A 1 87 ? 10.424 -9.429 -6.436 1.00 95.06 87 PHE A N 1
ATOM 679 C CA . PHE A 1 87 ? 9.799 -8.619 -7.475 1.00 95.06 87 PHE A CA 1
ATOM 680 C C . PHE A 1 87 ? 9.108 -9.495 -8.532 1.00 95.06 87 PHE A C 1
ATOM 682 O O . PHE A 1 87 ? 7.911 -9.336 -8.775 1.00 95.06 87 PHE A O 1
ATOM 689 N N . ASP A 1 88 ? 9.822 -10.478 -9.087 1.00 96.31 88 ASP A N 1
ATOM 690 C CA . ASP A 1 88 ? 9.292 -11.396 -10.101 1.00 96.31 88 ASP A CA 1
ATOM 691 C C . ASP A 1 88 ? 8.112 -12.210 -9.569 1.00 96.31 88 ASP A C 1
ATOM 693 O O . ASP A 1 88 ? 7.093 -12.371 -10.242 1.00 96.31 88 ASP A O 1
ATOM 697 N N . ASN A 1 89 ? 8.223 -12.709 -8.336 1.00 94.88 89 ASN A N 1
ATOM 698 C CA . ASN A 1 89 ? 7.149 -13.464 -7.701 1.00 94.88 89 ASN A CA 1
ATOM 699 C C . ASN A 1 89 ? 5.890 -12.616 -7.496 1.00 94.88 89 ASN A C 1
ATOM 701 O O . ASN A 1 89 ? 4.788 -13.121 -7.709 1.00 94.88 89 ASN A O 1
ATOM 705 N N . ALA A 1 90 ? 6.038 -11.339 -7.132 1.00 95.81 90 ALA A N 1
ATOM 706 C CA . ALA A 1 90 ? 4.904 -10.435 -6.981 1.00 95.81 90 ALA A CA 1
ATOM 707 C C . ALA A 1 90 ? 4.198 -10.180 -8.320 1.00 95.81 90 ALA A C 1
ATOM 709 O O . ALA A 1 90 ? 2.980 -10.302 -8.394 1.00 95.81 90 ALA A O 1
ATOM 710 N N . TYR A 1 91 ? 4.935 -9.928 -9.405 1.00 96.00 91 TYR A N 1
ATOM 711 C CA . TYR A 1 91 ? 4.321 -9.773 -10.730 1.00 96.00 91 TYR A CA 1
ATOM 712 C C . TYR A 1 91 ? 3.664 -11.057 -11.243 1.00 96.00 91 TYR A C 1
ATOM 714 O O . TYR A 1 91 ? 2.590 -10.994 -11.836 1.00 96.00 91 TYR A O 1
ATOM 722 N N . ARG A 1 92 ? 4.248 -12.231 -10.972 1.00 96.25 92 ARG A N 1
ATOM 723 C CA . ARG A 1 92 ? 3.612 -13.522 -11.290 1.00 96.25 92 ARG A CA 1
ATOM 724 C C . ARG A 1 92 ? 2.300 -13.715 -10.532 1.00 96.25 92 ARG A C 1
ATOM 726 O O . ARG A 1 92 ? 1.349 -14.249 -11.092 1.00 96.25 92 ARG A O 1
ATOM 733 N N . GLU A 1 93 ? 2.237 -13.305 -9.269 1.00 95.75 93 GLU A N 1
ATOM 734 C CA . GLU A 1 93 ? 1.008 -13.351 -8.470 1.00 95.75 93 GLU A CA 1
ATOM 735 C C . GLU A 1 93 ? -0.054 -12.384 -9.007 1.00 95.75 93 GLU A C 1
ATOM 737 O O . GLU A 1 93 ? -1.212 -12.776 -9.141 1.00 95.75 93 GLU A O 1
ATOM 742 N N . ILE A 1 94 ? 0.348 -11.169 -9.397 1.00 96.25 94 ILE A N 1
ATOM 743 C CA . ILE A 1 94 ? -0.530 -10.193 -10.058 1.00 96.25 94 ILE A CA 1
ATOM 744 C C . ILE A 1 94 ? -1.081 -10.766 -11.371 1.00 96.25 94 ILE A C 1
ATOM 746 O O . ILE A 1 94 ? -2.289 -10.726 -11.583 1.00 96.25 94 ILE A O 1
ATOM 750 N N . GLY A 1 95 ? -0.230 -11.353 -12.219 1.00 96.25 95 GLY A N 1
ATOM 751 C CA . GLY A 1 95 ? -0.655 -11.972 -13.480 1.00 96.25 95 GLY A CA 1
ATOM 752 C C . GLY A 1 95 ? -1.669 -13.097 -13.266 1.00 96.25 95 GLY A C 1
ATOM 753 O O . GLY A 1 95 ? -2.742 -13.090 -13.864 1.00 96.25 95 GLY A O 1
ATOM 754 N N . ARG A 1 96 ? -1.404 -13.996 -12.306 1.00 95.31 96 ARG A N 1
ATOM 755 C CA . ARG A 1 96 ? -2.352 -15.057 -11.920 1.00 95.31 96 ARG A CA 1
ATOM 756 C C . ARG A 1 96 ? -3.690 -14.502 -11.434 1.00 95.31 96 ARG A C 1
ATOM 758 O O . ARG A 1 96 ? -4.724 -15.045 -11.811 1.00 95.31 96 ARG A O 1
ATOM 765 N N . ALA A 1 97 ? -3.681 -13.451 -10.613 1.00 93.31 97 ALA A N 1
ATOM 766 C CA . ALA A 1 97 ? -4.910 -12.825 -10.121 1.00 93.31 97 ALA A CA 1
ATOM 767 C C . ALA A 1 97 ? -5.731 -12.212 -11.266 1.00 93.31 97 ALA A C 1
ATOM 769 O O . ALA A 1 97 ? -6.944 -12.397 -11.313 1.00 93.31 97 ALA A O 1
ATOM 770 N N . LEU A 1 98 ? -5.054 -11.571 -12.221 1.00 93.50 98 LEU A N 1
ATOM 771 C CA . LEU A 1 98 ? -5.655 -10.971 -13.414 1.00 93.50 98 LEU A CA 1
ATOM 772 C C . LEU A 1 98 ? -5.979 -11.981 -14.529 1.00 93.50 98 LEU A C 1
ATOM 774 O O . LEU A 1 98 ? -6.595 -11.602 -15.523 1.00 93.50 98 LEU A O 1
ATOM 778 N N . LYS A 1 99 ? -5.599 -13.256 -14.364 1.00 92.94 99 LYS A N 1
ATOM 779 C CA . LYS A 1 99 ? -5.762 -14.337 -15.352 1.00 92.94 99 LYS A CA 1
ATOM 780 C C . LYS A 1 99 ? -5.081 -14.031 -16.700 1.00 92.94 99 LYS A C 1
ATOM 782 O O . LYS A 1 99 ? -5.648 -14.334 -17.750 1.00 92.94 99 LYS A O 1
ATOM 787 N N . ILE A 1 100 ? -3.876 -13.452 -16.652 1.00 87.62 100 ILE A N 1
ATOM 788 C CA . ILE A 1 100 ? -2.994 -13.180 -17.807 1.00 87.62 100 ILE A CA 1
ATOM 789 C C . ILE A 1 100 ? -1.695 -13.983 -17.750 1.00 87.62 100 ILE A C 1
ATOM 791 O O . ILE A 1 100 ? -1.251 -14.332 -16.629 1.00 87.62 100 ILE A O 1
#

Radius of gyration: 14.92 Å; chains: 1; bounding box: 40×31×39 Å

InterPro domains:
  IPR027417 P-loop containing nucleoside triphosphate hydrolase [G3DSA:3.40.50.300] (12-99)
  IPR027417 P-loop containing nucleoside triphosphate hydrolase [SSF52540] (11-98)

Organism: Pyricularia oryzae (NCBI:txid318829)